Protein AF-A0A484H280-F1 (afdb_monomer_lite)

Secondary structure (DSSP, 8-state):
-EEEETTTHHHHH-GGGHHHHHHHHHH--EEEEPPPPTT-SEEEEEEES-HHHHHHHHHHHH-

Organism: Sousa chinensis (NCBI:txid103600)

pLDDT: mean 93.97, std 4.96, range [65.12, 98.19]

Sequence (63 aa):
ELTIPNNLIGCILGCQGAKINEIRQMSGAQIKIANPVEGSTDRQITITGSAASISLAQYLINV

Radius of gyration: 11.26 Å; chains: 1; bounding box: 24×24×26 Å

InterPro domains:
  IPR004087 K Homology domain [SM00322] (1-62)
  IPR004088 K Homology domain, type 1 [PF00013] (1-62)
  IPR036612 K Homology domain, type 1 superfamily [G3DSA:3.30.1370.10] (1-63)
  IPR036612 K Homology domain, type 1 superfamily [SSF54791] (2-62)

Foldseek 3Di:
DDKAFPVCVCVCCDDVRVNVVVLCVVLVWDKDWDDDDPPDRITDIDTDDDPSSSVSSVVSSVD

Structure (mmCIF, N/CA/C/O backbone):
data_AF-A0A484H280-F1
#
_entry.id   AF-A0A484H280-F1
#
loop_
_atom_site.group_PDB
_atom_site.id
_atom_site.type_symbol
_atom_site.label_atom_id
_atom_site.label_alt_id
_atom_site.label_comp_id
_atom_site.label_asym_id
_atom_site.label_entity_id
_atom_site.label_seq_id
_atom_site.pdbx_PDB_ins_code
_atom_site.Cartn_x
_atom_site.Cartn_y
_atom_site.Cartn_z
_atom_site.occupancy
_atom_site.B_iso_or_equiv
_atom_site.auth_seq_id
_atom_site.auth_comp_id
_atom_site.auth_asym_id
_atom_site.auth_atom_id
_atom_site.pdbx_PDB_model_num
ATOM 1 N N . GLU A 1 1 ? 0.127 8.505 -5.332 1.00 78.88 1 GLU A N 1
ATOM 2 C CA . GLU A 1 1 ? -0.522 8.143 -4.051 1.00 78.88 1 GLU A CA 1
ATOM 3 C C . GLU A 1 1 ? -1.919 7.617 -4.340 1.00 78.88 1 GLU A C 1
ATOM 5 O O . GLU A 1 1 ? -2.424 7.888 -5.425 1.00 78.88 1 GLU A O 1
ATOM 10 N N . LEU A 1 2 ? -2.495 6.824 -3.438 1.00 89.38 2 LEU A N 1
ATOM 11 C CA . LEU A 1 2 ? -3.821 6.219 -3.581 1.00 89.38 2 LEU A CA 1
ATOM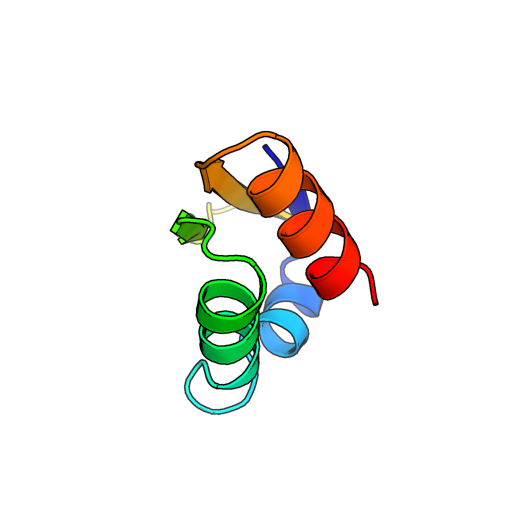 12 C C . LEU A 1 2 ? -4.647 6.510 -2.324 1.00 89.38 2 LEU A C 1
ATOM 14 O O . LEU A 1 2 ? -4.110 6.476 -1.219 1.00 89.38 2 LEU A O 1
ATOM 18 N N . THR A 1 3 ? -5.941 6.752 -2.494 1.00 92.25 3 THR A N 1
ATOM 19 C CA . THR A 1 3 ? -6.876 7.019 -1.398 1.00 92.25 3 THR A CA 1
ATOM 20 C C . THR A 1 3 ? -7.969 5.963 -1.427 1.00 92.25 3 THR A C 1
ATOM 22 O O . THR A 1 3 ? -8.561 5.735 -2.479 1.00 92.25 3 THR 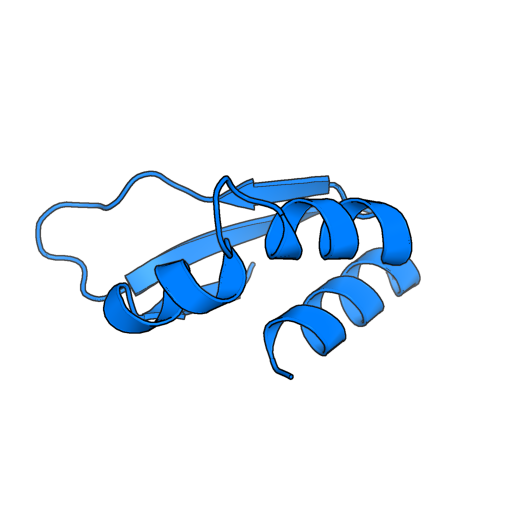A O 1
ATOM 25 N N . ILE A 1 4 ? -8.200 5.295 -0.296 1.00 91.75 4 ILE A N 1
ATOM 26 C CA . ILE A 1 4 ? -9.189 4.220 -0.175 1.00 91.75 4 ILE A CA 1
ATOM 27 C C . ILE A 1 4 ? -10.152 4.520 0.976 1.00 91.75 4 ILE A C 1
ATOM 29 O O . ILE A 1 4 ? -9.678 4.832 2.071 1.00 91.75 4 ILE A O 1
ATOM 33 N N . PRO A 1 5 ? -11.467 4.322 0.791 1.00 93.88 5 PRO A N 1
ATOM 34 C CA . PRO A 1 5 ? -12.440 4.411 1.871 1.00 93.88 5 PRO A CA 1
ATOM 35 C C . PRO A 1 5 ? -12.078 3.552 3.091 1.00 93.88 5 PRO A C 1
ATOM 37 O O . PRO A 1 5 ? -11.706 2.380 2.979 1.00 93.88 5 PRO A O 1
ATOM 40 N N . ASN A 1 6 ? -12.230 4.114 4.290 1.00 92.31 6 ASN A N 1
ATOM 41 C CA . ASN A 1 6 ? -11.886 3.450 5.550 1.00 92.31 6 ASN A CA 1
ATOM 42 C C . ASN A 1 6 ? -12.648 2.131 5.761 1.00 92.31 6 ASN A C 1
ATOM 44 O O . ASN A 1 6 ? -12.129 1.230 6.412 1.00 92.31 6 ASN A O 1
ATOM 48 N N . ASN A 1 7 ? -13.848 1.980 5.198 1.00 93.12 7 ASN A N 1
ATOM 49 C CA . ASN A 1 7 ? -14.613 0.730 5.251 1.00 93.12 7 ASN A CA 1
ATOM 50 C C . ASN A 1 7 ? -14.033 -0.384 4.357 1.00 93.12 7 ASN A C 1
ATOM 52 O O . ASN A 1 7 ? -14.271 -1.557 4.632 1.00 93.12 7 ASN A O 1
ATOM 56 N N . LEU A 1 8 ? -13.258 -0.046 3.322 1.00 91.94 8 LEU A N 1
ATOM 57 C CA . LEU A 1 8 ? -12.650 -1.009 2.395 1.00 91.94 8 LEU A CA 1
ATOM 58 C C . LEU A 1 8 ? -11.212 -1.385 2.777 1.00 91.94 8 LEU A C 1
ATOM 60 O O . LEU A 1 8 ? -10.698 -2.406 2.313 1.00 91.94 8 LEU A O 1
ATOM 64 N N . ILE A 1 9 ? -10.557 -0.614 3.656 1.00 92.50 9 ILE A N 1
ATOM 65 C CA . ILE A 1 9 ? -9.157 -0.868 4.028 1.00 92.50 9 ILE A CA 1
ATOM 66 C C . ILE A 1 9 ? -8.950 -2.264 4.625 1.00 92.50 9 ILE A C 1
ATOM 68 O O . ILE A 1 9 ? -7.930 -2.899 4.366 1.00 92.50 9 ILE A O 1
ATOM 72 N N . GLY A 1 10 ? -9.925 -2.771 5.387 1.00 92.88 10 GLY A N 1
ATOM 73 C CA . GLY A 1 10 ? -9.850 -4.099 5.998 1.00 92.88 10 GLY A CA 1
ATOM 74 C C . GLY A 1 10 ? -9.709 -5.211 4.957 1.00 92.88 10 GLY A C 1
ATOM 75 O O . GLY A 1 10 ? -8.920 -6.134 5.151 1.00 92.88 10 GLY A O 1
ATOM 76 N N . CYS A 1 11 ? -10.395 -5.083 3.818 1.00 92.19 11 CYS A N 1
ATOM 77 C CA . CYS A 1 11 ? -10.305 -6.029 2.708 1.00 92.19 11 CYS A CA 1
ATOM 78 C C . CYS A 1 11 ? -8.923 -6.009 2.045 1.00 92.19 11 CYS A C 1
ATOM 80 O O . CYS A 1 11 ? -8.421 -7.061 1.664 1.00 92.19 11 CYS A O 1
ATOM 82 N N . ILE A 1 12 ? -8.295 -4.833 1.940 1.00 92.38 12 ILE A N 1
ATOM 83 C CA . ILE A 1 12 ? -6.944 -4.678 1.375 1.00 92.38 12 ILE A CA 1
ATOM 84 C C . ILE A 1 12 ? -5.882 -5.230 2.327 1.00 92.38 12 ILE A C 1
ATOM 86 O O . ILE A 1 12 ? -4.934 -5.877 1.888 1.00 92.38 12 ILE A O 1
ATOM 90 N N . LEU A 1 13 ? -6.027 -4.979 3.631 1.00 93.81 13 LEU A N 1
ATOM 91 C CA . LEU A 1 13 ? -5.119 -5.517 4.641 1.00 93.81 13 LEU A CA 1
ATOM 92 C C . LEU A 1 13 ? -5.215 -7.047 4.693 1.00 93.81 13 LEU A C 1
ATOM 94 O O . LEU A 1 13 ? -4.192 -7.732 4.686 1.00 93.81 13 LEU A O 1
ATOM 98 N N . GLY A 1 14 ? -6.433 -7.585 4.697 1.00 93.69 14 GLY A N 1
ATOM 99 C CA . GLY A 1 14 ? -6.687 -9.003 4.921 1.00 93.69 14 GLY A CA 1
ATOM 100 C C . GLY A 1 14 ? -6.436 -9.422 6.374 1.00 93.69 14 GLY A C 1
ATOM 101 O O . GLY A 1 14 ? -5.988 -8.636 7.216 1.00 93.69 14 GLY A O 1
ATOM 102 N N . CYS A 1 15 ? -6.727 -10.687 6.684 1.00 94.94 15 CYS A N 1
ATOM 103 C CA . CYS A 1 15 ? -6.518 -11.235 8.024 1.00 94.94 15 CYS A CA 1
ATOM 104 C C . CYS A 1 15 ? -5.039 -11.109 8.419 1.00 94.94 15 CYS A C 1
ATOM 106 O O . CYS A 1 15 ? -4.166 -11.562 7.680 1.00 94.94 15 CYS A O 1
ATOM 108 N N . GLN A 1 16 ? -4.755 -10.462 9.554 1.00 94.06 16 GLN A N 1
ATOM 109 C CA . GLN A 1 16 ? -3.389 -10.220 10.046 1.00 94.06 16 GLN A CA 1
ATOM 110 C C . GLN A 1 16 ? -2.460 -9.521 9.028 1.00 94.06 16 GLN A C 1
ATOM 112 O O . GLN A 1 16 ? -1.240 -9.652 9.100 1.00 94.06 16 GLN A O 1
ATOM 117 N N . GLY A 1 17 ? -3.012 -8.776 8.063 1.00 94.81 17 GLY A N 1
ATOM 118 C CA . GLY A 1 17 ? -2.211 -8.129 7.022 1.00 94.81 17 GLY A CA 1
ATOM 119 C C . GLY A 1 17 ? -1.756 -9.061 5.889 1.00 94.81 17 GLY A C 1
ATOM 120 O O . GLY A 1 17 ? -0.879 -8.677 5.116 1.00 94.81 17 GLY A O 1
ATOM 121 N N . ALA A 1 18 ? -2.304 -10.277 5.779 1.00 96.81 18 ALA A N 1
ATOM 122 C CA . ALA A 1 18 ? -1.870 -11.262 4.787 1.00 96.81 18 ALA A CA 1
ATOM 123 C C . ALA A 1 18 ? -1.981 -10.751 3.339 1.00 96.81 18 ALA A C 1
ATOM 125 O O . ALA A 1 18 ? -0.996 -10.822 2.605 1.00 96.81 18 ALA A O 1
ATOM 126 N N . LYS A 1 19 ? -3.127 -10.163 2.949 1.00 95.44 19 LYS A N 1
ATOM 127 C CA . LYS A 1 19 ? -3.346 -9.679 1.571 1.00 95.44 19 LYS A CA 1
ATOM 128 C C . LYS A 1 19 ? -2.370 -8.554 1.233 1.00 95.44 19 LYS A C 1
ATOM 130 O O . LYS A 1 19 ? -1.711 -8.595 0.201 1.00 95.44 19 LYS A O 1
ATOM 135 N N . ILE A 1 20 ? -2.19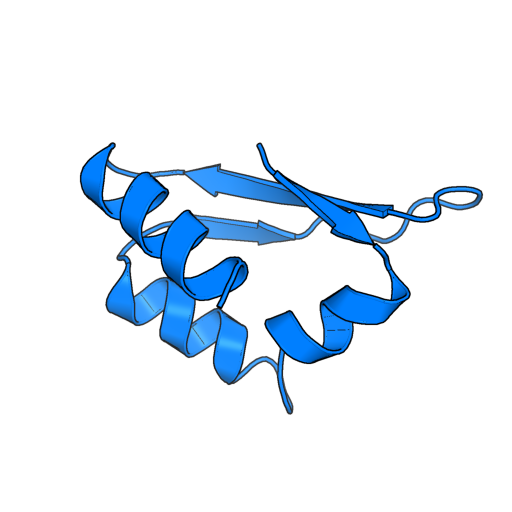3 -7.573 2.122 1.00 96.38 20 ILE A N 1
ATOM 136 C CA . ILE A 1 20 ? -1.256 -6.475 1.845 1.00 96.38 20 ILE A CA 1
ATOM 137 C C . ILE A 1 20 ? 0.203 -6.951 1.785 1.00 96.38 20 ILE A C 1
ATOM 139 O O . ILE A 1 20 ? 0.997 -6.403 1.019 1.00 96.38 20 ILE A O 1
ATOM 143 N N . ASN A 1 21 ? 0.573 -7.972 2.559 1.00 96.94 21 ASN A N 1
ATOM 144 C CA . ASN A 1 21 ? 1.913 -8.554 2.504 1.00 96.94 21 ASN A CA 1
ATOM 145 C C . ASN A 1 21 ? 2.151 -9.313 1.195 1.00 96.94 21 ASN A C 1
ATOM 147 O O . ASN A 1 21 ? 3.210 -9.145 0.591 1.00 96.94 21 ASN A O 1
ATOM 151 N N . GLU A 1 22 ? 1.157 -10.058 0.716 1.00 97.12 22 GLU A N 1
ATOM 152 C CA . GLU A 1 22 ? 1.192 -10.698 -0.601 1.00 97.12 22 GLU A CA 1
ATOM 153 C C . GLU A 1 22 ? 1.343 -9.657 -1.720 1.00 97.12 22 GLU A C 1
ATOM 155 O O . GLU A 1 22 ? 2.234 -9.781 -2.558 1.00 97.12 22 GLU A O 1
ATOM 160 N N . ILE A 1 23 ? 0.572 -8.563 -1.681 1.00 96.88 23 ILE A N 1
ATOM 161 C CA . ILE A 1 23 ? 0.686 -7.472 -2.662 1.00 96.88 23 ILE A CA 1
ATOM 162 C C . ILE A 1 23 ? 2.100 -6.878 -2.659 1.00 96.88 23 ILE A C 1
ATOM 164 O O . ILE A 1 23 ? 2.674 -6.657 -3.727 1.00 96.88 23 ILE A O 1
ATOM 168 N N . ARG A 1 24 ? 2.691 -6.632 -1.481 1.00 97.44 24 ARG A N 1
ATOM 169 C CA . ARG A 1 24 ? 4.080 -6.143 -1.368 1.00 97.44 24 ARG A CA 1
ATOM 170 C C . ARG A 1 24 ? 5.069 -7.121 -2.000 1.00 97.44 24 ARG A C 1
ATOM 172 O O . ARG A 1 24 ? 5.952 -6.691 -2.737 1.00 97.44 24 ARG A O 1
ATOM 179 N N . GLN A 1 25 ? 4.907 -8.418 -1.743 1.00 97.69 25 GLN A N 1
ATOM 180 C CA . GLN A 1 25 ? 5.784 -9.460 -2.274 1.00 97.69 25 GLN A CA 1
ATOM 181 C C . GLN A 1 25 ? 5.655 -9.600 -3.797 1.00 97.69 25 GLN A C 1
ATOM 183 O O . GLN A 1 25 ? 6.667 -9.627 -4.491 1.00 97.69 25 GLN A O 1
ATOM 188 N N . MET A 1 26 ? 4.429 -9.655 -4.323 1.00 97.31 26 MET A N 1
ATOM 189 C CA . MET A 1 26 ? 4.167 -9.832 -5.755 1.00 97.31 26 MET A CA 1
ATOM 190 C C . MET A 1 26 ? 4.573 -8.609 -6.579 1.00 97.31 26 MET A C 1
ATOM 192 O O . MET A 1 26 ? 5.139 -8.747 -7.659 1.00 97.31 26 MET A O 1
ATOM 196 N N . SER A 1 27 ? 4.277 -7.407 -6.080 1.00 97.69 27 SER A N 1
ATOM 197 C CA . SER A 1 27 ? 4.596 -6.163 -6.789 1.00 97.69 27 SER A CA 1
ATOM 198 C C . SER A 1 27 ? 6.059 -5.742 -6.647 1.00 97.69 27 SER A C 1
ATOM 200 O O . SER A 1 27 ? 6.569 -4.984 -7.476 1.00 97.69 27 SER A O 1
ATOM 202 N N . GLY A 1 28 ? 6.730 -6.169 -5.572 1.00 97.69 28 GLY A N 1
ATOM 203 C CA . GLY A 1 28 ? 8.029 -5.631 -5.166 1.00 97.69 28 GLY A CA 1
ATOM 204 C C . GLY A 1 28 ? 7.977 -4.149 -4.773 1.00 97.69 28 GLY A C 1
ATOM 205 O O . GLY A 1 28 ? 9.022 -3.513 -4.639 1.00 97.69 28 GLY A O 1
ATOM 206 N N . ALA A 1 29 ? 6.781 -3.570 -4.621 1.00 98.00 29 ALA A N 1
ATOM 207 C CA 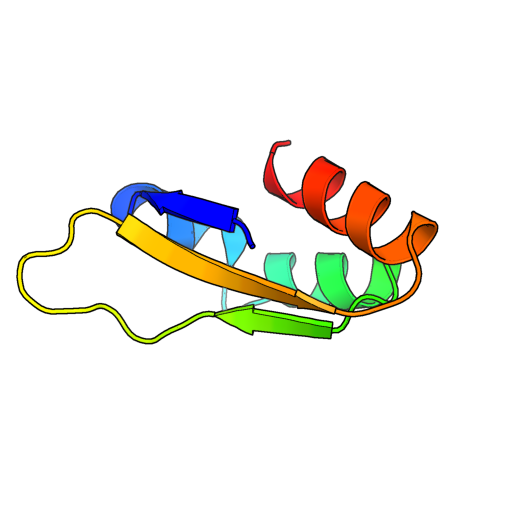. ALA A 1 29 ? 6.606 -2.185 -4.219 1.00 98.00 29 ALA A CA 1
ATOM 208 C C . ALA A 1 29 ? 6.630 -2.051 -2.693 1.00 98.00 29 ALA A C 1
ATOM 210 O O . ALA A 1 29 ? 6.095 -2.877 -1.947 1.00 98.00 29 ALA A O 1
ATOM 211 N N . GLN A 1 30 ? 7.185 -0.943 -2.215 1.00 97.69 30 GLN A N 1
ATOM 212 C CA . GLN A 1 30 ? 7.036 -0.538 -0.829 1.00 97.69 30 GLN A CA 1
ATOM 213 C C . GLN A 1 30 ? 5.686 0.166 -0.663 1.00 97.69 30 GLN A C 1
ATOM 215 O O . GLN A 1 30 ? 5.412 1.176 -1.304 1.00 97.69 30 GLN A O 1
ATOM 220 N N . ILE A 1 31 ? 4.843 -0.367 0.225 1.00 96.69 31 ILE A N 1
ATOM 221 C CA . ILE A 1 31 ? 3.489 0.148 0.463 1.00 96.69 31 ILE A CA 1
ATOM 222 C C . ILE A 1 31 ? 3.345 0.577 1.920 1.00 96.69 31 ILE A C 1
ATOM 224 O O . ILE A 1 31 ? 3.408 -0.262 2.829 1.00 96.69 31 ILE A O 1
ATOM 228 N N . LYS A 1 32 ? 3.116 1.875 2.133 1.00 95.81 32 LYS A N 1
ATOM 229 C CA . LYS A 1 32 ? 2.843 2.492 3.435 1.00 95.81 32 LYS A CA 1
ATOM 230 C C . LYS A 1 32 ? 1.382 2.911 3.506 1.00 95.81 32 LYS A C 1
ATOM 232 O O . LYS A 1 32 ? 0.857 3.505 2.572 1.00 95.81 32 LYS A O 1
ATOM 237 N N . ILE A 1 33 ? 0.743 2.604 4.625 1.00 93.94 33 ILE A N 1
ATOM 238 C CA . ILE A 1 33 ? -0.656 2.931 4.884 1.00 93.94 33 ILE A CA 1
ATOM 239 C C . ILE A 1 33 ? -0.663 3.937 6.029 1.00 93.94 33 ILE A C 1
ATOM 241 O O . ILE A 1 33 ? -0.094 3.657 7.084 1.00 93.94 33 ILE A O 1
ATOM 245 N N . ALA A 1 34 ? -1.259 5.105 5.809 1.00 93.81 34 ALA A N 1
ATOM 246 C CA . ALA A 1 34 ? -1.359 6.133 6.833 1.00 93.81 34 ALA A CA 1
ATOM 247 C C . ALA A 1 34 ? -2.285 5.692 7.977 1.00 93.81 34 ALA A C 1
ATOM 249 O O . ALA A 1 34 ? -3.169 4.843 7.812 1.00 93.81 34 ALA A O 1
ATOM 250 N N . ASN A 1 35 ? -2.096 6.299 9.145 1.00 92.25 35 ASN A N 1
ATOM 251 C CA . ASN A 1 35 ? -3.052 6.163 10.236 1.00 92.25 35 ASN A CA 1
ATOM 252 C C . ASN A 1 35 ? -4.396 6.796 9.837 1.00 92.25 35 ASN A C 1
ATOM 254 O O . ASN A 1 35 ? -4.412 7.735 9.037 1.00 92.25 35 ASN A O 1
ATOM 258 N N . PRO A 1 36 ? -5.525 6.292 10.366 1.00 89.50 36 PRO A N 1
ATOM 259 C CA . PRO A 1 36 ? -6.801 6.968 10.188 1.00 89.50 36 PRO A CA 1
ATOM 260 C C . PRO A 1 36 ? -6.716 8.384 10.763 1.00 89.50 36 PRO A C 1
ATOM 262 O O . PRO A 1 36 ? -6.175 8.587 11.848 1.00 89.50 36 PRO A O 1
ATOM 265 N N . VAL A 1 37 ? -7.249 9.345 10.016 1.00 92.12 37 VAL A N 1
ATOM 266 C CA . VAL A 1 37 ? -7.334 10.749 10.424 1.00 92.12 37 VAL A CA 1
ATOM 267 C C . VAL A 1 37 ? -8.756 11.008 10.909 1.00 92.12 37 VAL A C 1
ATOM 269 O O . VAL A 1 37 ? -9.711 10.627 10.230 1.00 92.12 37 VAL A O 1
ATOM 272 N N . GLU A 1 38 ? -8.909 11.631 12.079 1.00 91.88 38 GLU A N 1
ATOM 273 C CA . GLU A 1 38 ? -10.228 11.994 12.604 1.00 91.88 38 GLU A CA 1
ATOM 274 C C . GLU A 1 38 ? -10.980 12.892 11.612 1.00 91.88 38 GLU A C 1
ATOM 276 O O . GLU A 1 38 ? -10.421 13.829 11.047 1.00 91.88 38 GLU A O 1
ATOM 281 N N . GLY A 1 39 ? -12.250 12.569 11.360 1.00 92.50 39 GLY A N 1
ATOM 282 C CA . GLY A 1 39 ? -13.079 13.267 10.373 1.00 92.50 39 GLY A CA 1
ATOM 283 C C . GLY A 1 39 ? -12.854 12.849 8.913 1.00 92.50 39 GLY A C 1
ATOM 284 O O . GLY A 1 39 ? -13.636 13.257 8.058 1.00 92.50 39 GL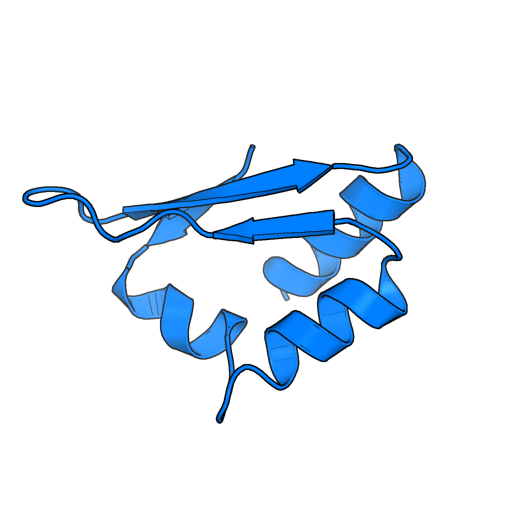Y A O 1
ATOM 285 N N . SER A 1 40 ? -11.854 12.011 8.607 1.00 93.06 40 SER A N 1
ATOM 286 C CA . SER A 1 40 ? -11.653 11.469 7.257 1.00 93.06 40 SER A CA 1
ATOM 287 C C . SER A 1 40 ? -12.461 10.190 7.030 1.00 93.06 40 SER A C 1
ATOM 289 O O . SER A 1 40 ? -12.427 9.254 7.834 1.00 93.06 40 SER A O 1
ATOM 291 N N . THR A 1 41 ? -13.128 10.100 5.882 1.00 94.75 41 THR A N 1
ATOM 292 C CA . THR A 1 41 ? -13.749 8.859 5.391 1.00 94.75 41 THR A CA 1
ATOM 293 C C . THR A 1 41 ? -12.765 7.949 4.673 1.00 94.75 41 THR A C 1
ATOM 295 O O . THR A 1 41 ? -13.080 6.785 4.437 1.00 94.75 41 THR A O 1
ATOM 298 N N . ASP A 1 42 ? -11.567 8.447 4.385 1.00 94.19 42 ASP A N 1
ATOM 299 C CA . ASP A 1 42 ? -10.578 7.767 3.569 1.00 94.19 42 ASP A CA 1
ATOM 300 C C . ASP A 1 42 ? -9.241 7.587 4.283 1.00 94.19 42 ASP A C 1
ATOM 302 O O . ASP A 1 42 ? -8.895 8.294 5.238 1.00 94.19 42 ASP A O 1
ATOM 306 N N . ARG A 1 43 ? -8.462 6.640 3.766 1.00 93.25 43 ARG A N 1
ATOM 307 C CA . ARG A 1 43 ? -7.092 6.364 4.166 1.00 93.25 43 ARG A CA 1
ATOM 308 C C . ARG A 1 43 ? -6.141 6.549 2.997 1.00 93.25 43 ARG A C 1
ATOM 310 O O . ARG A 1 43 ? -6.354 6.011 1.911 1.00 93.25 43 ARG A O 1
ATOM 317 N N . GLN A 1 44 ? -5.055 7.265 3.259 1.00 94.06 44 GLN A N 1
ATOM 318 C CA . GLN A 1 44 ? -3.987 7.474 2.293 1.00 94.06 44 GLN A CA 1
ATOM 319 C C . GLN A 1 44 ? -3.032 6.275 2.275 1.00 94.06 44 GLN A C 1
ATOM 321 O O . GLN A 1 44 ? -2.611 5.760 3.318 1.00 94.06 44 GLN A O 1
ATOM 326 N N . ILE A 1 45 ? -2.678 5.848 1.068 1.00 94.75 45 ILE A N 1
ATOM 327 C CA . ILE A 1 45 ? -1.717 4.789 0.788 1.00 94.75 45 ILE A CA 1
ATOM 328 C C . ILE A 1 45 ? -0.625 5.362 -0.117 1.00 94.75 45 ILE A C 1
ATOM 330 O O . ILE A 1 45 ? -0.876 5.864 -1.218 1.00 94.75 45 ILE A O 1
ATOM 334 N N . THR A 1 46 ? 0.616 5.244 0.338 1.00 96.25 46 THR A N 1
ATOM 335 C CA . THR A 1 46 ? 1.805 5.632 -0.418 1.00 96.25 46 THR A CA 1
ATOM 336 C C . THR A 1 46 ? 2.466 4.375 -0.969 1.00 96.25 46 THR A C 1
ATOM 338 O O . THR A 1 46 ? 2.809 3.466 -0.213 1.00 96.25 46 THR A O 1
ATOM 341 N N . ILE A 1 47 ? 2.652 4.332 -2.289 1.00 96.62 47 ILE A N 1
ATOM 342 C CA . ILE A 1 47 ? 3.301 3.229 -3.004 1.00 96.62 47 ILE A CA 1
ATOM 343 C C . ILE A 1 47 ? 4.572 3.780 -3.644 1.00 96.62 47 ILE A C 1
ATOM 345 O O . ILE A 1 47 ? 4.508 4.753 -4.397 1.00 96.62 47 ILE A O 1
ATOM 349 N N . THR A 1 48 ? 5.714 3.172 -3.342 1.00 97.56 48 THR A N 1
ATOM 350 C CA . THR A 1 48 ? 7.027 3.557 -3.870 1.00 97.56 48 THR A CA 1
ATOM 351 C C . THR A 1 48 ? 7.734 2.348 -4.476 1.00 97.56 48 THR A C 1
ATOM 353 O O . THR A 1 48 ? 7.599 1.222 -4.000 1.00 97.56 48 THR A O 1
ATOM 356 N N . GLY A 1 49 ? 8.483 2.566 -5.556 1.00 96.94 49 GLY A N 1
ATOM 357 C CA . GLY A 1 49 ? 9.178 1.509 -6.291 1.00 96.94 49 GLY A CA 1
ATOM 358 C C . GLY A 1 49 ? 9.390 1.878 -7.758 1.00 96.94 49 GLY A C 1
ATOM 359 O O . GLY A 1 49 ? 9.241 3.037 -8.142 1.00 96.94 49 GLY A O 1
ATOM 360 N N . SER A 1 50 ? 9.724 0.882 -8.581 1.00 98.19 50 SER A N 1
ATOM 361 C CA . SER A 1 50 ? 9.768 1.050 -10.039 1.00 98.19 50 SER A CA 1
ATOM 362 C C . SER A 1 50 ? 8.369 1.330 -10.607 1.00 98.19 50 SER A C 1
ATOM 364 O O . SER A 1 50 ? 7.364 0.955 -10.002 1.00 98.19 50 SER A O 1
ATOM 366 N N . ALA A 1 51 ? 8.282 1.931 -11.797 1.00 97.25 51 ALA A N 1
ATOM 367 C CA . ALA A 1 51 ? 6.994 2.179 -12.453 1.00 97.25 51 ALA A CA 1
ATOM 368 C C . ALA A 1 51 ? 6.173 0.887 -12.649 1.00 97.25 51 ALA A C 1
ATOM 370 O O . ALA A 1 51 ? 4.958 0.889 -12.441 1.00 97.25 51 ALA A O 1
ATOM 371 N N . ALA A 1 52 ? 6.841 -0.227 -12.974 1.00 97.69 52 ALA A N 1
ATOM 372 C CA . ALA A 1 52 ? 6.212 -1.541 -13.099 1.00 97.69 52 ALA A CA 1
ATOM 373 C C . ALA A 1 52 ? 5.686 -2.053 -11.747 1.00 97.69 52 ALA A C 1
ATOM 375 O O . ALA A 1 52 ? 4.537 -2.479 -11.658 1.00 97.69 52 ALA A O 1
ATOM 376 N N . SER A 1 53 ? 6.491 -1.941 -10.684 1.00 98.00 53 SER A N 1
ATOM 377 C CA . SER A 1 53 ? 6.100 -2.331 -9.323 1.00 98.00 53 SER A CA 1
ATOM 378 C C . SER A 1 53 ? 4.904 -1.527 -8.818 1.00 98.00 53 SER A C 1
ATOM 380 O O . SER A 1 53 ? 3.962 -2.095 -8.271 1.00 98.00 53 SER A O 1
ATOM 382 N N . ILE A 1 54 ? 4.914 -0.207 -9.028 1.00 97.31 54 ILE A N 1
ATOM 383 C CA . ILE A 1 54 ? 3.807 0.673 -8.633 1.00 97.31 54 ILE A CA 1
ATOM 384 C C . ILE A 1 54 ? 2.536 0.294 -9.397 1.00 97.31 54 ILE A C 1
ATOM 386 O O . ILE A 1 54 ? 1.490 0.120 -8.774 1.00 97.31 54 ILE A O 1
ATOM 390 N N . SER A 1 55 ? 2.631 0.115 -10.717 1.00 96.38 55 SER A N 1
ATOM 391 C CA . SER A 1 55 ? 1.479 -0.239 -11.557 1.00 96.38 55 SER A CA 1
ATOM 392 C C . SER A 1 55 ? 0.874 -1.585 -11.149 1.00 96.38 55 SER A C 1
ATOM 394 O O . SER A 1 55 ? -0.343 -1.704 -11.016 1.00 96.38 55 SER A O 1
ATOM 396 N N . LEU A 1 56 ? 1.715 -2.588 -10.875 1.00 97.00 56 LEU A N 1
ATOM 397 C CA . LEU A 1 56 ? 1.258 -3.900 -10.418 1.00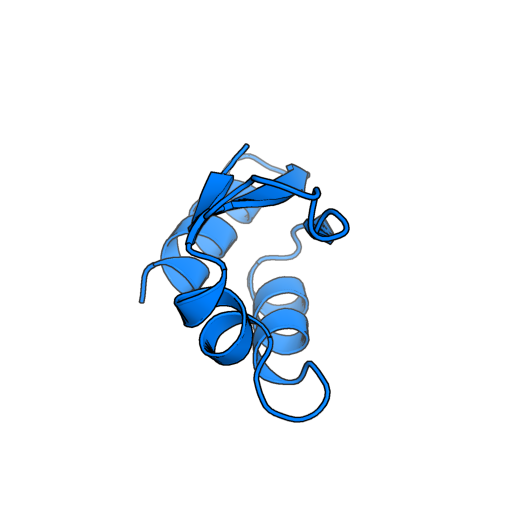 97.00 56 LEU A CA 1
ATOM 398 C C . LEU A 1 56 ? 0.616 -3.828 -9.024 1.00 97.00 56 LEU A C 1
ATOM 400 O O . LEU A 1 56 ? -0.450 -4.402 -8.817 1.00 97.00 56 LEU A O 1
ATOM 404 N N . ALA A 1 57 ? 1.205 -3.086 -8.081 1.00 96.94 57 ALA A N 1
ATOM 405 C CA . ALA A 1 57 ? 0.606 -2.881 -6.761 1.00 96.94 57 ALA A CA 1
ATOM 406 C C . ALA A 1 57 ? -0.772 -2.205 -6.857 1.00 96.94 57 ALA A C 1
ATOM 408 O O . ALA A 1 57 ? -1.715 -2.634 -6.197 1.00 96.94 57 ALA A O 1
ATOM 409 N N . GLN A 1 58 ? -0.907 -1.174 -7.697 1.00 94.75 58 GLN A N 1
ATOM 410 C CA . GLN A 1 58 ? -2.182 -0.488 -7.923 1.00 94.75 58 GLN A CA 1
ATOM 411 C C . GLN A 1 58 ? -3.237 -1.412 -8.535 1.00 94.75 58 GLN A C 1
ATOM 413 O O . GLN A 1 58 ? -4.399 -1.347 -8.135 1.00 94.75 58 GLN A O 1
ATOM 418 N N . TYR A 1 59 ? -2.844 -2.280 -9.470 1.00 94.62 59 TYR A N 1
ATOM 419 C CA . TYR A 1 59 ? -3.736 -3.288 -10.037 1.00 94.62 59 TYR A CA 1
ATOM 420 C C . TYR A 1 59 ? -4.226 -4.267 -8.962 1.00 94.62 59 TYR A C 1
ATOM 422 O O . TYR A 1 59 ? -5.427 -4.424 -8.787 1.00 94.62 59 TYR A O 1
ATOM 430 N N . LEU A 1 60 ? -3.317 -4.846 -8.171 1.00 94.06 60 LEU A N 1
ATOM 431 C CA . LEU A 1 60 ? -3.662 -5.822 -7.127 1.00 94.06 60 LEU A CA 1
ATOM 432 C C . LEU A 1 60 ? -4.497 -5.237 -5.971 1.00 94.06 60 LEU A C 1
ATOM 434 O O . LEU A 1 60 ? -5.170 -5.985 -5.267 1.00 94.06 60 LEU A O 1
ATOM 438 N N . ILE A 1 61 ? -4.439 -3.921 -5.741 1.00 92.19 61 ILE A N 1
ATOM 439 C CA . ILE A 1 61 ? -5.253 -3.242 -4.719 1.00 92.19 61 ILE A CA 1
ATOM 440 C C . ILE A 1 61 ? -6.690 -2.998 -5.204 1.00 92.19 61 ILE A C 1
ATOM 442 O O . ILE A 1 61 ? -7.614 -3.064 -4.396 1.00 92.19 61 ILE A O 1
ATOM 446 N N . ASN A 1 62 ? -6.876 -2.694 -6.491 1.00 82.62 62 ASN A N 1
ATOM 447 C CA . ASN A 1 62 ? -8.190 -2.390 -7.071 1.00 82.62 62 ASN A CA 1
ATOM 448 C C . ASN A 1 62 ? -8.982 -3.638 -7.507 1.00 82.62 62 ASN A C 1
ATOM 450 O O . ASN A 1 62 ? -10.133 -3.498 -7.918 1.00 82.62 62 ASN A O 1
ATOM 454 N N . VAL A 1 63 ? -8.372 -4.827 -7.426 1.00 65.12 63 VAL A N 1
ATOM 455 C CA . VAL A 1 63 ? -8.999 -6.137 -7.682 1.00 65.12 63 VAL A CA 1
ATOM 456 C C . VAL A 1 63 ? -9.396 -6.812 -6.365 1.00 65.12 63 VAL A C 1
ATOM 458 O O . VAL A 1 63 ? -10.557 -7.263 -6.293 1.00 65.12 63 VAL A O 1
#